Protein AF-A0A4Z2DVE5-F1 (afdb_monomer_lite)

Secondary structure (DSSP, 8-state):
-PPPP--S-EEETTEEE-TT--THHHHHHHHHHHHH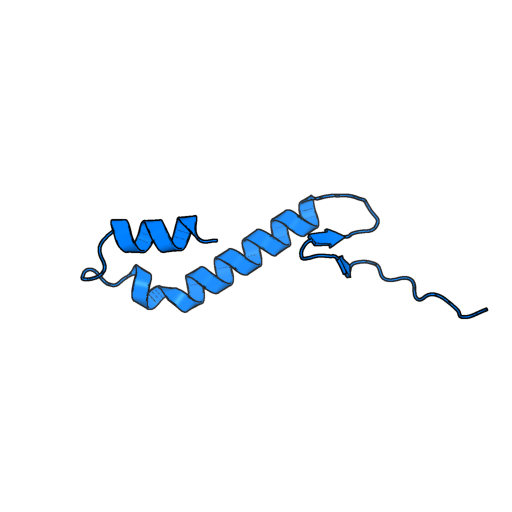HHHHTHHHHH-SSS-HHHHHHHHHT-

Sequence (62 aa):
GETIECVDRFTYLGSLISPNGLVSDEISARIHKARSAFANLRHLWRRRDIRLMTKGRVYCAA

pLDDT: mean 88.33, std 5.92, range [57.34, 95.0]

Organism: Schistosoma japonicum (NCBI:txid6182)

Radius of gyration: 17.67 Å; chains: 1; bounding box: 50×17×41 Å

Structure (mmCIF, N/CA/C/O backbone):
data_AF-A0A4Z2DVE5-F1
#
_entry.id   AF-A0A4Z2DVE5-F1
#
loop_
_atom_site.group_PDB
_atom_site.id
_atom_site.type_symbol
_atom_site.label_atom_id
_atom_site.label_alt_id
_atom_site.label_comp_id
_atom_site.label_asym_id
_atom_site.label_entity_id
_atom_site.label_seq_id
_atom_site.pdbx_PDB_ins_code
_atom_site.Cartn_x
_atom_site.Cartn_y
_atom_site.Cartn_z
_atom_site.occupancy
_atom_site.B_iso_or_equiv
_atom_site.auth_seq_id
_atom_site.auth_comp_id
_atom_site.auth_asym_id
_atom_site.auth_atom_id
_atom_site.pdbx_PDB_model_num
ATOM 1 N N . GLY A 1 1 ? -32.482 -6.865 17.541 1.00 78.69 1 GLY A N 1
ATOM 2 C CA . GLY A 1 1 ? -31.327 -6.110 17.025 1.00 78.69 1 GLY A CA 1
ATOM 3 C C . GLY A 1 1 ? -30.262 -7.105 16.641 1.00 78.69 1 GLY A C 1
ATOM 4 O O . GLY A 1 1 ? -30.124 -8.092 17.352 1.00 78.69 1 GLY A O 1
ATOM 5 N N . GLU A 1 2 ? -29.582 -6.891 15.521 1.00 85.62 2 GLU A N 1
ATOM 6 C CA . GLU A 1 2 ? -28.468 -7.744 15.093 1.00 85.62 2 GLU A CA 1
ATOM 7 C C . GLU A 1 2 ? -27.202 -7.428 15.898 1.00 85.62 2 GLU A C 1
ATOM 9 O O . GLU A 1 2 ? -26.942 -6.277 16.254 1.00 85.62 2 GLU A O 1
ATOM 14 N N . THR A 1 3 ? -26.429 -8.464 16.214 1.00 87.19 3 THR A N 1
ATOM 15 C CA . THR A 1 3 ? -25.123 -8.351 16.868 1.00 87.19 3 THR A CA 1
ATOM 16 C C . THR A 1 3 ? -24.081 -7.891 15.854 1.00 87.19 3 THR A C 1
ATOM 18 O O . THR A 1 3 ? -23.849 -8.582 14.865 1.00 87.19 3 THR A O 1
ATOM 21 N N . ILE A 1 4 ? -23.444 -6.745 16.101 1.00 88.00 4 ILE A N 1
ATOM 22 C CA . ILE A 1 4 ? -22.343 -6.242 15.268 1.00 88.00 4 ILE A CA 1
ATOM 23 C C . ILE A 1 4 ? -21.057 -6.979 15.649 1.00 88.00 4 ILE A C 1
ATOM 25 O O . ILE A 1 4 ? -20.684 -7.018 16.822 1.00 88.00 4 ILE A O 1
ATOM 29 N N . GLU A 1 5 ? -20.379 -7.551 14.657 1.00 88.94 5 GLU A N 1
ATOM 30 C CA . GLU A 1 5 ? -19.076 -8.187 14.842 1.00 88.94 5 GLU A CA 1
ATOM 31 C C . GLU A 1 5 ? -17.997 -7.132 15.128 1.00 88.94 5 GLU A C 1
ATOM 33 O O . GLU A 1 5 ? -17.842 -6.155 14.392 1.00 88.94 5 GLU A O 1
ATOM 38 N N . CYS A 1 6 ? -17.240 -7.335 16.207 1.00 88.25 6 CYS A N 1
ATOM 39 C CA . CYS A 1 6 ? -16.098 -6.495 16.539 1.00 88.25 6 CYS A CA 1
ATOM 40 C C . CYS A 1 6 ? -14.849 -7.040 15.839 1.00 88.25 6 CYS A C 1
ATOM 42 O O . CYS A 1 6 ? -14.355 -8.112 16.190 1.00 88.25 6 CYS A O 1
ATOM 44 N N . VAL A 1 7 ? -14.341 -6.296 14.857 1.00 90.00 7 VAL A N 1
ATOM 45 C CA . VAL A 1 7 ? -13.110 -6.614 14.123 1.00 90.00 7 VAL A CA 1
ATOM 46 C C . VAL A 1 7 ? -11.990 -5.663 14.516 1.00 90.00 7 VAL A C 1
ATOM 48 O O . VAL A 1 7 ? -12.173 -4.449 14.551 1.00 90.00 7 VAL A O 1
ATOM 51 N N . ASP A 1 8 ? -10.810 -6.231 14.764 1.00 89.44 8 ASP A N 1
ATOM 52 C CA . ASP A 1 8 ? -9.619 -5.482 15.170 1.00 89.44 8 ASP A CA 1
ATOM 53 C C . ASP A 1 8 ? -9.129 -4.556 14.046 1.00 89.44 8 ASP A C 1
ATOM 55 O O . ASP A 1 8 ? -8.887 -3.374 14.251 1.00 89.44 8 ASP A O 1
ATOM 59 N N . ARG A 1 9 ? -9.016 -5.058 12.811 1.00 89.56 9 ARG A N 1
ATOM 60 C CA . ARG A 1 9 ? -8.521 -4.274 11.670 1.00 89.56 9 ARG A CA 1
ATOM 61 C C . ARG A 1 9 ? -9.383 -4.517 10.451 1.00 89.56 9 ARG A C 1
ATOM 63 O O . ARG A 1 9 ? -9.673 -5.662 10.113 1.00 89.56 9 ARG A O 1
ATOM 70 N N . PHE A 1 10 ? -9.737 -3.449 9.750 1.00 90.75 10 PHE A N 1
ATOM 71 C CA . PHE A 1 10 ? -10.547 -3.540 8.539 1.00 90.75 10 PHE A CA 1
ATOM 72 C C . PHE A 1 10 ? -10.120 -2.501 7.507 1.00 90.75 10 PHE A C 1
ATOM 74 O O . PHE A 1 10 ? -9.516 -1.482 7.832 1.00 90.75 10 PHE A O 1
ATOM 81 N N . THR A 1 11 ? -10.404 -2.770 6.233 1.00 91.75 11 THR A N 1
ATOM 82 C CA . THR A 1 11 ? -10.160 -1.796 5.164 1.00 91.75 11 THR A CA 1
ATOM 83 C C . THR A 1 11 ? -11.434 -1.010 4.902 1.00 91.75 11 THR A C 1
ATOM 85 O O . THR A 1 11 ? -12.461 -1.598 4.573 1.00 91.75 11 THR A O 1
ATOM 88 N N . TYR A 1 12 ? -11.356 0.312 4.991 1.00 90.19 12 TYR A N 1
ATOM 89 C CA . TYR A 1 12 ? -12.440 1.225 4.658 1.00 90.19 12 TYR A CA 1
ATOM 90 C C . TYR A 1 12 ? -11.962 2.238 3.624 1.00 90.19 12 TYR A C 1
ATOM 92 O O . TYR A 1 12 ? -10.971 2.932 3.840 1.00 90.19 12 TYR A O 1
ATOM 100 N N . LEU A 1 13 ? -12.635 2.279 2.470 1.00 91.38 13 LEU A N 1
ATOM 101 C CA . LEU A 1 13 ? -12.287 3.154 1.338 1.00 91.38 13 LEU A CA 1
ATOM 102 C C . LEU A 1 13 ? -10.802 3.073 0.918 1.00 91.38 13 LEU A C 1
ATOM 104 O O . LEU A 1 13 ? -10.219 4.041 0.442 1.00 91.38 13 LEU A O 1
ATOM 108 N N . GLY A 1 14 ? -10.182 1.902 1.093 1.00 88.06 14 GLY A N 1
ATOM 109 C CA . GLY A 1 14 ? -8.773 1.657 0.767 1.00 88.06 14 GLY A CA 1
ATOM 110 C C . GLY A 1 14 ? -7.776 1.961 1.892 1.00 88.06 14 GLY A C 1
ATOM 111 O O . GLY A 1 14 ? -6.622 1.538 1.788 1.00 88.06 14 GLY A O 1
ATOM 112 N N . SER A 1 15 ? -8.213 2.602 2.976 1.00 88.56 15 SER A N 1
ATOM 113 C CA . SER A 1 15 ? -7.415 2.829 4.184 1.00 88.56 15 SER A CA 1
ATOM 114 C C . SER A 1 15 ? -7.597 1.704 5.195 1.00 88.56 15 SER A C 1
ATOM 116 O O . SER A 1 15 ? -8.695 1.180 5.372 1.00 88.56 15 SER A O 1
ATOM 118 N N . LEU A 1 16 ? -6.504 1.315 5.850 1.00 92.38 16 LEU A N 1
ATOM 119 C CA . LEU A 1 16 ? -6.540 0.337 6.933 1.00 92.38 16 LEU A CA 1
ATOM 120 C C . LEU A 1 16 ? -6.897 1.059 8.232 1.00 92.38 16 LEU A C 1
ATOM 122 O O . LEU A 1 16 ? -6.136 1.906 8.687 1.00 92.38 16 LEU A O 1
ATOM 126 N N . ILE A 1 17 ? -8.030 0.697 8.822 1.00 90.69 17 ILE A N 1
ATOM 127 C CA . ILE A 1 17 ? -8.489 1.210 10.108 1.00 90.69 17 ILE A CA 1
ATOM 128 C C . ILE A 1 17 ? -8.106 0.207 11.196 1.00 90.69 17 ILE A C 1
ATOM 130 O O . ILE A 1 17 ? -8.336 -0.996 11.046 1.00 90.69 17 ILE A O 1
ATOM 134 N N . SER A 1 18 ? -7.512 0.712 12.274 1.00 91.12 18 SER A N 1
ATOM 135 C CA . SER A 1 18 ? -7.120 -0.036 13.471 1.00 91.12 18 SER A CA 1
ATOM 136 C C . SER A 1 18 ? -7.742 0.600 14.723 1.00 91.12 18 SER A C 1
ATOM 138 O O . SER A 1 18 ? -8.037 1.800 14.723 1.00 91.12 18 SER A O 1
ATOM 140 N N . PRO A 1 19 ? -7.920 -0.147 15.827 1.00 88.31 19 PRO A N 1
ATOM 141 C CA . PRO A 1 19 ? -8.662 0.328 16.996 1.00 88.31 19 PRO A CA 1
ATOM 142 C C . PRO A 1 19 ? -7.857 1.345 17.806 1.00 88.31 19 PRO A C 1
ATOM 144 O O . PRO A 1 19 ? -8.414 2.201 18.482 1.00 88.31 19 PRO A O 1
ATOM 147 N N . ASN A 1 20 ? -6.528 1.258 17.723 1.00 85.75 20 ASN A N 1
ATOM 148 C CA . ASN A 1 20 ? -5.595 2.183 18.360 1.00 85.75 20 ASN A CA 1
ATOM 149 C C . ASN A 1 20 ? -5.532 3.552 17.651 1.00 85.75 20 ASN A C 1
ATOM 151 O O . ASN A 1 20 ? -4.845 4.447 18.140 1.00 85.75 20 ASN A O 1
ATOM 155 N N . GLY A 1 21 ? -6.203 3.714 16.500 1.00 78.88 21 GLY A N 1
ATOM 156 C CA . GLY A 1 21 ? -6.185 4.939 15.697 1.00 78.88 21 GLY A CA 1
ATOM 157 C C . GLY A 1 21 ? -4.814 5.280 15.101 1.00 78.88 21 GLY A C 1
ATOM 158 O O . GLY A 1 21 ? -4.617 6.389 14.606 1.00 78.88 21 GLY A O 1
ATOM 159 N N . LEU A 1 22 ? -3.847 4.357 15.163 1.00 85.12 22 LEU A N 1
ATOM 160 C CA . LEU A 1 22 ? -2.485 4.594 14.705 1.00 85.12 22 LEU A CA 1
ATOM 161 C C . LEU A 1 22 ? -2.355 4.320 13.207 1.00 85.12 22 LEU A C 1
ATOM 163 O O . LEU A 1 22 ? -2.530 3.204 12.727 1.00 85.12 22 LEU A O 1
ATOM 167 N N . VAL A 1 23 ? -1.895 5.332 12.478 1.00 88.69 23 VAL A N 1
ATOM 168 C CA . VAL A 1 23 ? -1.584 5.244 11.043 1.00 88.69 23 VAL A CA 1
ATOM 169 C C . VAL A 1 23 ? -0.370 4.345 10.739 1.00 88.69 23 VAL A C 1
ATOM 171 O O . VAL A 1 23 ? -0.164 3.945 9.595 1.00 88.69 23 VAL A O 1
ATOM 174 N N . SER A 1 24 ? 0.424 3.963 11.744 1.00 91.19 24 SER A N 1
ATOM 175 C CA . SER A 1 24 ? 1.610 3.095 11.608 1.00 91.19 24 SER A CA 1
ATOM 176 C C . SER A 1 24 ? 1.314 1.788 10.866 1.00 91.19 24 SER A C 1
ATOM 178 O O . SER A 1 24 ? 2.105 1.313 10.044 1.00 91.19 24 SER A O 1
ATOM 180 N N . ASP A 1 25 ? 0.143 1.231 11.149 1.00 88.62 25 ASP A N 1
ATOM 181 C CA . ASP A 1 25 ? -0.376 0.006 10.567 1.00 88.62 25 ASP A CA 1
ATOM 182 C C . ASP A 1 25 ? -0.712 0.177 9.081 1.00 88.62 25 ASP A C 1
ATOM 184 O O . ASP A 1 25 ? -0.342 -0.657 8.248 1.00 88.62 25 ASP A O 1
ATOM 188 N N . GLU A 1 26 ? -1.348 1.293 8.730 1.00 91.69 26 GLU A N 1
ATOM 189 C CA . GLU A 1 26 ? -1.646 1.655 7.348 1.00 91.69 26 GLU A CA 1
ATOM 190 C C . GLU A 1 26 ? -0.368 1.948 6.548 1.00 91.69 26 GLU A C 1
ATOM 192 O O . GLU A 1 26 ? -0.214 1.443 5.433 1.00 91.69 26 GLU A O 1
ATOM 197 N N . ILE A 1 27 ? 0.581 2.701 7.118 1.00 92.88 27 ILE A N 1
ATOM 198 C CA . ILE A 1 27 ? 1.887 2.981 6.497 1.00 92.88 27 ILE A CA 1
ATOM 199 C C . ILE A 1 27 ? 2.601 1.668 6.177 1.00 92.88 27 ILE A C 1
ATOM 201 O O . ILE A 1 27 ? 3.037 1.451 5.043 1.00 92.88 27 ILE A O 1
ATOM 205 N N . SER A 1 2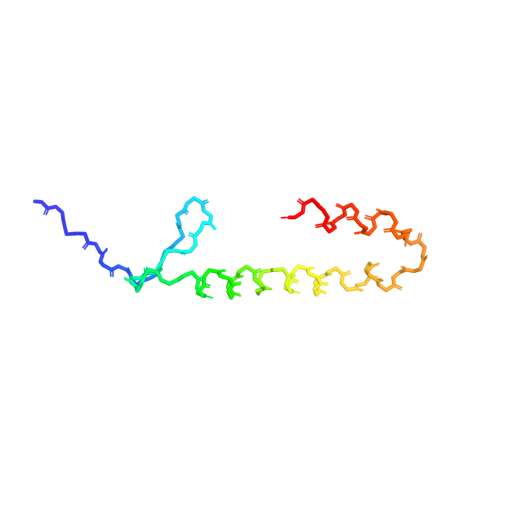8 ? 2.679 0.766 7.156 1.00 92.81 28 SER A N 1
ATOM 206 C CA . SER A 1 28 ? 3.327 -0.536 6.991 1.00 92.81 28 SER A CA 1
ATOM 207 C C . SER A 1 28 ? 2.651 -1.369 5.900 1.00 92.81 28 SER A C 1
ATOM 209 O O . SER A 1 28 ? 3.338 -1.969 5.066 1.00 92.81 28 SER A O 1
ATOM 211 N N . ALA A 1 29 ? 1.315 -1.361 5.851 1.00 90.62 29 ALA A N 1
ATOM 212 C CA . ALA A 1 29 ? 0.545 -2.051 4.822 1.00 90.62 29 ALA A CA 1
ATOM 213 C C . ALA A 1 29 ? 0.799 -1.476 3.416 1.00 90.62 29 ALA A C 1
ATOM 215 O O . ALA A 1 29 ? 1.018 -2.238 2.469 1.00 90.62 29 ALA A O 1
ATOM 216 N N . ARG A 1 30 ? 0.824 -0.144 3.262 1.00 93.00 30 ARG A N 1
ATOM 217 C CA . ARG A 1 30 ? 1.114 0.519 1.977 1.00 93.00 30 ARG A CA 1
ATOM 218 C C . ARG A 1 30 ? 2.541 0.238 1.502 1.00 93.00 30 ARG A C 1
ATOM 220 O O . ARG A 1 30 ? 2.729 -0.107 0.335 1.00 93.00 30 ARG A O 1
ATOM 227 N N . ILE A 1 31 ? 3.529 0.280 2.400 1.00 94.81 31 ILE A N 1
ATOM 228 C CA . ILE A 1 31 ? 4.920 -0.088 2.089 1.00 94.81 31 ILE A CA 1
ATOM 229 C C . ILE A 1 31 ? 5.000 -1.542 1.612 1.00 94.81 31 ILE A C 1
ATOM 231 O O . ILE A 1 31 ? 5.662 -1.822 0.611 1.00 94.81 31 ILE A O 1
ATOM 235 N N . HIS A 1 32 ? 4.319 -2.474 2.284 1.00 94.56 32 HIS A N 1
ATOM 236 C CA . HIS A 1 32 ? 4.307 -3.880 1.872 1.00 94.56 32 HIS A CA 1
ATOM 237 C C . HIS A 1 32 ? 3.697 -4.077 0.481 1.00 94.56 32 HIS A C 1
ATOM 239 O O . HIS A 1 32 ? 4.290 -4.770 -0.350 1.00 94.56 32 HIS A O 1
ATOM 245 N N . LYS A 1 33 ? 2.556 -3.435 0.199 1.00 92.31 33 LYS A N 1
ATOM 246 C CA . LYS A 1 33 ? 1.918 -3.478 -1.126 1.00 92.31 33 LYS A CA 1
ATOM 247 C C . LYS A 1 33 ? 2.849 -2.937 -2.211 1.00 92.31 33 LYS A C 1
ATOM 249 O O . LYS A 1 33 ? 3.057 -3.613 -3.218 1.00 92.31 33 LYS A O 1
ATOM 254 N N . ALA A 1 34 ? 3.468 -1.778 -1.980 1.00 91.69 34 ALA A N 1
ATOM 255 C CA . ALA A 1 34 ? 4.428 -1.198 -2.914 1.00 91.69 34 ALA A CA 1
ATOM 256 C C . ALA A 1 34 ? 5.611 -2.148 -3.153 1.00 91.69 34 ALA A C 1
ATOM 258 O O . ALA A 1 34 ? 5.904 -2.498 -4.295 1.00 91.69 34 ALA A O 1
ATOM 259 N N . ARG A 1 35 ? 6.247 -2.652 -2.087 1.00 94.94 35 ARG A N 1
ATOM 260 C CA . ARG A 1 35 ? 7.364 -3.608 -2.185 1.00 94.94 35 ARG A CA 1
ATOM 261 C C . ARG A 1 35 ? 6.997 -4.847 -2.999 1.00 94.94 35 ARG A C 1
ATOM 263 O O . ARG A 1 35 ? 7.797 -5.270 -3.830 1.00 94.94 35 ARG A O 1
ATOM 270 N N . SER A 1 36 ? 5.804 -5.401 -2.789 1.00 95.00 36 SER A N 1
ATOM 271 C CA . SER A 1 36 ? 5.302 -6.543 -3.560 1.00 95.00 36 SER A CA 1
ATOM 272 C C . SER A 1 36 ? 5.152 -6.200 -5.048 1.00 95.00 36 SER A C 1
ATOM 274 O O . SER A 1 36 ? 5.675 -6.917 -5.903 1.00 95.00 36 SER A O 1
ATOM 276 N N . ALA A 1 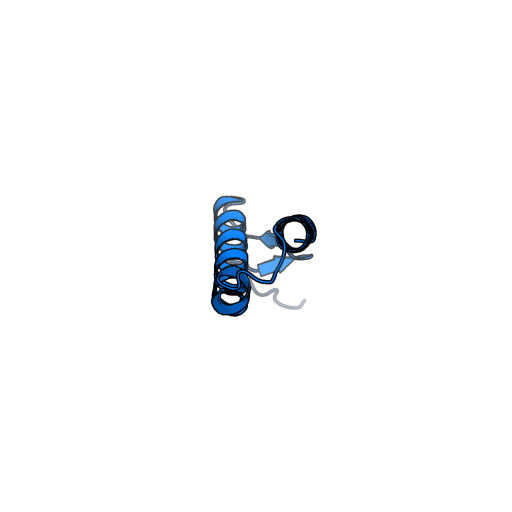37 ? 4.548 -5.052 -5.374 1.00 91.81 37 ALA A N 1
ATOM 277 C CA . ALA A 1 37 ? 4.412 -4.594 -6.756 1.00 91.81 37 ALA A CA 1
ATOM 278 C C . ALA A 1 37 ? 5.781 -4.399 -7.439 1.00 91.81 37 ALA A C 1
ATOM 280 O O . ALA A 1 37 ? 6.010 -4.896 -8.544 1.00 91.81 37 ALA A O 1
ATOM 281 N N . PHE A 1 38 ? 6.738 -3.757 -6.760 1.00 88.38 38 PHE A N 1
ATOM 282 C CA . PHE A 1 38 ? 8.100 -3.580 -7.275 1.00 88.38 38 PHE A CA 1
ATOM 283 C C . PHE A 1 38 ? 8.845 -4.911 -7.446 1.00 88.38 38 PHE A C 1
ATOM 285 O O . PHE A 1 38 ? 9.582 -5.073 -8.422 1.00 88.38 38 PHE A O 1
ATOM 292 N N . ALA A 1 39 ? 8.634 -5.878 -6.547 1.00 93.44 39 ALA A N 1
ATOM 293 C CA . ALA A 1 39 ? 9.204 -7.217 -6.667 1.00 93.44 39 ALA A CA 1
ATOM 294 C C . ALA A 1 39 ? 8.671 -7.956 -7.906 1.00 93.44 39 ALA A C 1
ATOM 296 O O . ALA A 1 39 ? 9.463 -8.535 -8.655 1.00 93.44 39 ALA A O 1
ATOM 297 N N . ASN A 1 40 ? 7.367 -7.864 -8.183 1.00 92.62 40 ASN A N 1
ATOM 298 C CA . ASN A 1 40 ? 6.756 -8.452 -9.381 1.00 92.62 40 ASN A CA 1
ATOM 299 C C . ASN A 1 40 ? 7.307 -7.823 -10.673 1.00 92.62 40 ASN A C 1
ATOM 301 O O . ASN A 1 40 ? 7.571 -8.512 -11.660 1.00 92.62 40 ASN A O 1
ATOM 305 N N . LEU A 1 41 ? 7.590 -6.520 -10.646 1.00 89.38 41 LEU A N 1
ATOM 306 C CA . LEU A 1 41 ? 8.143 -5.768 -11.776 1.00 89.38 41 LEU A CA 1
ATOM 307 C C . LEU A 1 41 ? 9.684 -5.811 -11.856 1.00 89.38 41 LEU A C 1
ATOM 309 O O . LEU A 1 41 ? 10.277 -5.151 -12.710 1.00 89.38 41 LEU A O 1
ATOM 313 N N . ARG A 1 42 ? 10.368 -6.598 -11.010 1.00 91.44 42 ARG A N 1
ATOM 314 C CA . ARG A 1 42 ? 11.845 -6.664 -10.912 1.00 91.44 42 ARG A CA 1
ATOM 315 C C . ARG A 1 42 ? 12.550 -6.831 -12.258 1.00 91.44 42 ARG A C 1
ATOM 317 O O . ARG A 1 42 ? 13.606 -6.240 -12.481 1.00 91.44 42 ARG A O 1
ATOM 324 N N . HIS A 1 43 ? 11.981 -7.636 -13.148 1.00 90.81 43 HIS A N 1
ATOM 325 C CA . HIS A 1 43 ? 12.532 -7.877 -14.479 1.00 90.81 43 HIS A CA 1
ATOM 326 C C . HIS A 1 43 ? 12.483 -6.616 -15.363 1.00 90.81 43 HIS A C 1
ATOM 328 O O . HIS A 1 43 ? 13.461 -6.312 -16.042 1.00 90.81 43 HIS A O 1
ATOM 334 N N . LEU A 1 44 ? 11.410 -5.820 -15.288 1.00 87.62 44 LEU A N 1
ATOM 335 C CA . LEU A 1 44 ? 11.294 -4.534 -15.988 1.00 87.62 44 LEU A CA 1
ATOM 336 C C . LEU A 1 44 ? 12.236 -3.476 -15.403 1.00 87.62 44 LEU A C 1
ATOM 338 O O . LEU A 1 44 ? 12.841 -2.701 -16.142 1.00 87.62 44 LEU A O 1
ATOM 342 N N . TRP A 1 45 ? 12.435 -3.459 -14.084 1.00 86.31 45 TRP A N 1
ATOM 343 C CA . TRP A 1 45 ? 13.377 -2.523 -13.460 1.00 86.31 45 TRP A CA 1
ATOM 344 C C . TRP A 1 45 ? 14.822 -2.765 -13.908 1.00 86.31 45 TRP A C 1
ATOM 346 O O . TRP A 1 45 ? 15.565 -1.802 -14.107 1.00 86.31 45 TRP A O 1
ATOM 356 N N . ARG A 1 46 ? 15.203 -4.028 -14.141 1.00 87.69 46 ARG A N 1
ATOM 357 C CA . ARG A 1 46 ? 16.542 -4.425 -14.616 1.00 87.69 46 ARG A CA 1
ATOM 358 C C . ARG A 1 46 ? 16.767 -4.208 -16.114 1.00 87.69 46 ARG A C 1
ATOM 360 O O . ARG A 1 46 ? 17.916 -4.155 -16.549 1.00 87.69 46 ARG A O 1
ATOM 367 N N . ARG A 1 47 ? 15.699 -4.068 -16.901 1.00 91.31 47 ARG A N 1
ATOM 368 C CA . ARG A 1 47 ? 15.782 -3.813 -18.344 1.00 91.31 47 ARG A CA 1
ATOM 369 C C . ARG A 1 47 ? 16.415 -2.450 -18.628 1.00 91.31 47 ARG A C 1
ATOM 371 O O . ARG A 1 47 ? 15.978 -1.433 -18.080 1.00 91.31 47 ARG A O 1
ATOM 378 N N . ARG A 1 48 ? 17.453 -2.442 -19.472 1.00 87.31 48 ARG A N 1
ATOM 379 C CA . ARG A 1 48 ? 18.192 -1.232 -19.890 1.00 87.31 48 ARG A CA 1
ATOM 380 C C . ARG A 1 48 ? 17.543 -0.517 -21.075 1.00 87.31 48 ARG A C 1
ATOM 382 O O . ARG A 1 48 ? 17.770 0.668 -21.266 1.00 87.31 48 ARG A O 1
ATOM 389 N N . ASP A 1 49 ? 16.724 -1.230 -21.837 1.00 91.69 49 ASP A N 1
ATOM 390 C CA . ASP A 1 49 ? 15.969 -0.721 -22.981 1.00 91.69 49 ASP A CA 1
ATOM 391 C C . ASP A 1 49 ? 14.723 0.087 -22.567 1.00 91.69 49 ASP A C 1
ATOM 393 O O . ASP A 1 49 ? 14.180 0.854 -23.361 1.00 91.69 49 ASP A O 1
ATOM 397 N N . ILE A 1 50 ? 14.299 -0.013 -21.302 1.00 88.75 50 ILE A N 1
ATOM 398 C CA . ILE A 1 50 ? 13.236 0.825 -20.736 1.00 88.75 50 ILE A CA 1
ATOM 399 C C . ILE A 1 50 ? 13.837 2.127 -20.198 1.00 88.75 50 ILE A C 1
ATOM 401 O O . ILE A 1 50 ? 14.602 2.127 -19.228 1.00 88.75 50 ILE A O 1
ATOM 405 N N . ARG A 1 51 ? 13.428 3.250 -20.800 1.00 89.88 51 ARG A N 1
ATOM 406 C CA . ARG A 1 51 ? 13.880 4.601 -20.438 1.00 89.88 51 ARG A CA 1
ATOM 407 C C . ARG A 1 51 ? 13.504 4.973 -19.001 1.00 89.88 51 ARG A C 1
ATOM 409 O O . ARG A 1 51 ? 12.428 4.627 -18.511 1.00 89.88 51 ARG A O 1
ATOM 416 N N . LEU A 1 52 ? 14.357 5.780 -18.366 1.00 87.31 52 LEU A N 1
ATOM 417 C CA . LEU A 1 52 ? 14.134 6.288 -17.009 1.00 87.31 52 LEU A CA 1
ATOM 418 C C . LEU A 1 52 ? 12.833 7.098 -16.890 1.00 87.31 52 LEU A C 1
ATOM 420 O O . LEU A 1 52 ? 12.116 6.945 -15.911 1.00 87.31 52 LEU A O 1
ATOM 424 N N . MET A 1 53 ? 12.475 7.881 -17.912 1.00 90.31 53 MET A N 1
ATOM 425 C CA . MET A 1 53 ? 11.212 8.635 -17.934 1.00 90.31 53 MET A CA 1
ATOM 426 C C . MET A 1 53 ? 9.982 7.727 -17.825 1.00 90.31 53 MET A C 1
ATOM 428 O O . MET A 1 53 ? 9.042 8.034 -17.097 1.00 90.31 53 MET A O 1
ATOM 432 N N . THR A 1 54 ? 9.993 6.584 -18.513 1.00 88.75 54 THR A N 1
ATOM 433 C CA . THR A 1 54 ? 8.903 5.602 -18.451 1.00 88.75 54 THR A CA 1
ATOM 434 C C . THR A 1 54 ? 8.827 4.963 -17.067 1.00 88.75 54 THR A C 1
ATOM 436 O O . THR A 1 54 ? 7.746 4.852 -16.498 1.00 88.75 54 THR A O 1
ATOM 439 N N . LYS A 1 55 ? 9.984 4.615 -16.493 1.00 85.25 55 LYS A N 1
ATOM 440 C CA . LYS A 1 55 ? 10.109 4.122 -15.114 1.00 85.25 55 LYS A CA 1
ATOM 441 C C . LYS A 1 55 ? 9.587 5.141 -14.087 1.00 85.25 55 LYS A C 1
ATOM 443 O O . LYS A 1 55 ? 8.871 4.756 -13.169 1.00 85.25 55 LYS A O 1
ATOM 448 N N . GLY A 1 56 ? 9.872 6.429 -14.286 1.00 86.31 56 GLY A N 1
ATOM 449 C CA . GLY A 1 56 ? 9.375 7.526 -13.450 1.00 86.31 56 GLY A CA 1
ATOM 450 C C . GLY A 1 56 ? 7.855 7.685 -13.507 1.00 86.31 56 GLY A C 1
ATOM 451 O O . GLY A 1 56 ? 7.222 7.831 -12.470 1.00 86.31 56 GLY A O 1
ATOM 452 N N . ARG A 1 57 ? 7.237 7.561 -14.689 1.00 88.00 57 ARG A N 1
ATOM 453 C CA . ARG A 1 57 ? 5.767 7.615 -14.816 1.00 88.00 57 ARG A CA 1
ATOM 454 C C . ARG A 1 57 ? 5.061 6.498 -14.050 1.00 88.00 57 ARG A C 1
ATOM 456 O O . ARG A 1 57 ? 4.021 6.751 -13.461 1.00 88.00 57 ARG A O 1
ATOM 463 N N . VAL A 1 58 ? 5.629 5.290 -14.031 1.00 84.19 58 VAL A N 1
ATOM 464 C CA . VAL A 1 58 ? 5.084 4.165 -13.248 1.00 84.19 58 VAL A CA 1
ATOM 465 C C . VAL A 1 58 ? 5.167 4.441 -11.748 1.00 84.19 58 VAL A C 1
ATOM 467 O O . VAL A 1 58 ? 4.240 4.106 -11.023 1.00 84.19 58 VAL A O 1
ATOM 470 N N . TYR A 1 59 ? 6.246 5.080 -11.288 1.00 79.88 59 TYR A N 1
ATOM 471 C CA . TYR A 1 59 ? 6.371 5.504 -9.893 1.00 79.88 59 TYR A CA 1
ATOM 472 C C . TYR A 1 59 ? 5.344 6.586 -9.523 1.00 79.88 59 TYR A C 1
ATOM 474 O O . TYR A 1 59 ? 4.749 6.508 -8.461 1.00 79.88 59 TYR A O 1
ATOM 482 N N . CYS A 1 60 ? 5.116 7.570 -10.398 1.00 80.50 60 CYS A N 1
ATOM 483 C CA . CYS A 1 60 ? 4.195 8.683 -10.142 1.00 80.50 60 CYS A CA 1
ATOM 484 C C . CYS A 1 60 ? 2.704 8.338 -10.290 1.00 80.50 60 CYS A C 1
ATOM 486 O O . CYS A 1 60 ? 1.866 9.130 -9.873 1.00 80.50 60 CYS A O 1
ATOM 488 N N . ALA A 1 61 ? 2.368 7.228 -10.949 1.00 68.75 61 ALA A N 1
ATOM 489 C CA . ALA A 1 61 ? 0.984 6.790 -11.143 1.00 68.75 61 ALA A CA 1
ATOM 490 C C . ALA A 1 61 ? 0.426 5.981 -9.955 1.00 68.75 61 ALA A C 1
ATOM 492 O O . ALA A 1 61 ? -0.762 5.658 -9.959 1.00 68.75 61 ALA A O 1
A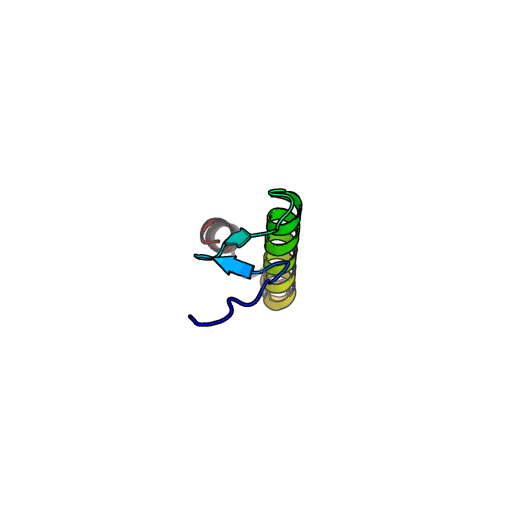TOM 493 N N . ALA A 1 62 ? 1.281 5.625 -8.992 1.00 57.34 62 ALA A N 1
ATOM 494 C CA . ALA A 1 62 ? 0.936 4.936 -7.750 1.00 57.34 62 ALA A CA 1
ATOM 495 C C . ALA A 1 62 ? 0.798 5.934 -6.595 1.00 57.34 62 ALA A C 1
ATOM 497 O O . 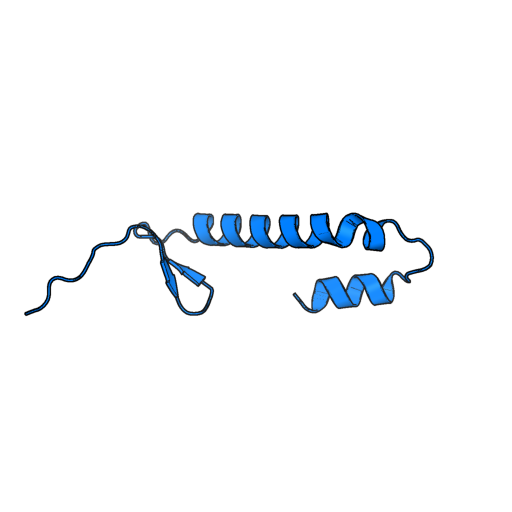ALA A 1 62 ? -0.046 5.668 -5.710 1.00 57.34 62 ALA A O 1
#

Foldseek 3Di:
DDDDDDDQWDADPNAIDGPVRDCPVRVVVVVVVVVVV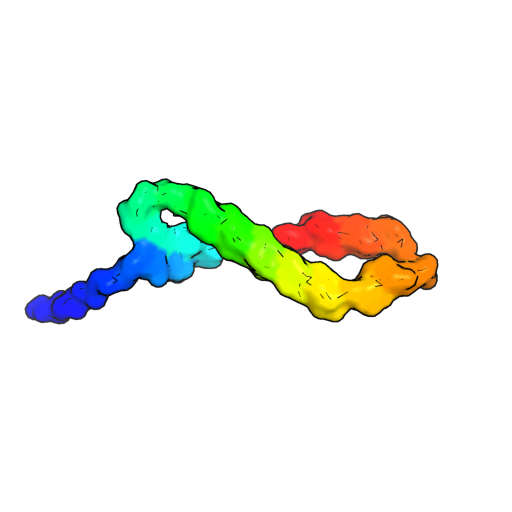CVVCVVVVPDPPDDPVNVVVVVVVD